Protein AF-A0A2E7BI04-F1 (afdb_monomer_lite)

pLDDT: mean 90.52, std 10.43, range [39.75, 97.94]

Foldseek 3Di:
DVLLVQLVCQLLADEDEDEDPPDPVVSVVSNVVNNVVQPVLVDDPRVHGHHYDYDYDLAPDDQAAEEADDPQDLCVLLVSVVPHNDDCQVHPAEYQDPDDDQVSSPVRYWYFHADPPCSVPVDTDTDDPDD

Structure (mmCIF, N/CA/C/O backbone):
data_AF-A0A2E7BI04-F1
#
_entry.id   AF-A0A2E7BI04-F1
#
loop_
_atom_site.group_PDB
_atom_site.id
_atom_site.type_symbol
_atom_site.label_atom_id
_atom_site.label_alt_id
_atom_site.label_comp_id
_atom_site.label_asym_id
_atom_site.label_entity_id
_atom_site.label_seq_id
_atom_site.pdbx_PDB_ins_code
_atom_site.Cartn_x
_atom_site.Cartn_y
_atom_site.Cartn_z
_atom_site.occupancy
_atom_site.B_iso_or_equiv
_atom_site.auth_seq_id
_atom_site.auth_comp_id
_atom_site.auth_asym_id
_atom_site.auth_atom_id
_atom_site.pdbx_PDB_model_num
ATOM 1 N N . MET A 1 1 ? -0.797 9.498 2.344 1.00 92.56 1 MET A N 1
ATOM 2 C CA . MET A 1 1 ? -1.830 8.651 1.716 1.00 92.56 1 MET A CA 1
ATOM 3 C C . MET A 1 1 ? -2.027 7.327 2.439 1.00 92.56 1 MET A C 1
ATOM 5 O O . MET A 1 1 ? -3.165 7.059 2.787 1.00 92.56 1 MET A O 1
ATOM 9 N N . GLY A 1 2 ? -0.968 6.569 2.762 1.00 94.44 2 GLY A N 1
ATOM 10 C CA . GLY A 1 2 ? -1.068 5.240 3.402 1.00 94.44 2 GLY A CA 1
ATOM 11 C C . GLY A 1 2 ? -2.146 5.084 4.491 1.00 94.44 2 GLY A C 1
ATOM 12 O O . GLY A 1 2 ? -3.049 4.275 4.298 1.00 94.44 2 GLY A O 1
ATOM 13 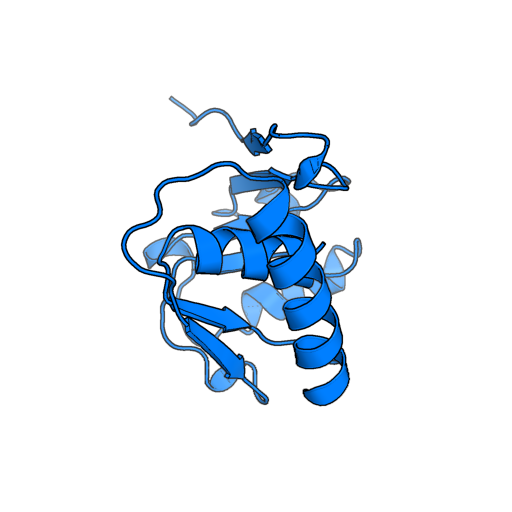N N . PRO A 1 3 ? -2.146 5.894 5.573 1.00 94.75 3 PRO A N 1
ATOM 14 C CA . PRO A 1 3 ? -3.159 5.777 6.627 1.00 94.75 3 PRO A CA 1
ATOM 15 C C . PRO A 1 3 ? -4.607 5.991 6.163 1.00 94.75 3 PRO A C 1
ATOM 17 O O . PRO A 1 3 ? -5.498 5.293 6.636 1.00 94.75 3 PRO A O 1
ATOM 20 N N . GLN A 1 4 ? -4.845 6.913 5.219 1.00 94.94 4 GLN A N 1
ATOM 21 C CA . GLN A 1 4 ? -6.178 7.134 4.645 1.00 94.94 4 GLN A CA 1
ATOM 22 C C . GLN A 1 4 ? -6.626 5.928 3.817 1.00 94.94 4 GLN A C 1
ATOM 24 O O . GLN A 1 4 ? -7.749 5.473 3.981 1.00 94.94 4 GLN A O 1
ATOM 29 N N . ILE A 1 5 ? -5.740 5.384 2.978 1.00 95.94 5 ILE A N 1
ATOM 30 C CA . ILE A 1 5 ? -6.042 4.222 2.130 1.00 95.94 5 ILE A CA 1
ATOM 31 C C . ILE A 1 5 ? -6.318 2.981 2.992 1.00 95.94 5 ILE A C 1
ATOM 33 O O . ILE A 1 5 ? -7.337 2.323 2.801 1.00 95.94 5 ILE A O 1
ATOM 37 N N . CYS A 1 6 ? -5.482 2.712 4.003 1.00 95.94 6 CYS A N 1
ATOM 38 C CA . CYS A 1 6 ? -5.712 1.623 4.959 1.00 95.94 6 CYS A CA 1
ATOM 39 C C . CYS A 1 6 ? -7.066 1.774 5.661 1.00 95.94 6 CYS A C 1
ATOM 41 O O . CYS A 1 6 ? -7.841 0.825 5.733 1.00 95.94 6 CYS A O 1
ATOM 43 N N . ALA A 1 7 ? -7.372 2.979 6.154 1.00 94.88 7 ALA A N 1
ATOM 44 C CA . ALA A 1 7 ? -8.650 3.270 6.790 1.00 94.88 7 ALA A CA 1
ATOM 45 C C . ALA A 1 7 ? -9.833 3.057 5.838 1.00 94.88 7 ALA A C 1
ATOM 47 O O . ALA A 1 7 ? -10.836 2.488 6.257 1.00 94.88 7 ALA A O 1
ATOM 48 N N . THR A 1 8 ? -9.717 3.458 4.570 1.00 93.75 8 THR A N 1
ATOM 49 C CA . THR A 1 8 ? -10.746 3.213 3.554 1.00 93.75 8 THR A CA 1
ATOM 50 C C . THR A 1 8 ? -11.005 1.720 3.368 1.00 93.75 8 THR A C 1
ATOM 52 O O . THR A 1 8 ? -12.149 1.301 3.514 1.00 93.75 8 THR A O 1
ATOM 55 N N . PHE A 1 9 ? -9.974 0.903 3.132 1.00 94.75 9 PHE A N 1
ATOM 56 C CA . PHE A 1 9 ? -10.156 -0.543 2.951 1.00 94.75 9 PHE A CA 1
ATOM 57 C C . PHE A 1 9 ? -10.703 -1.231 4.211 1.00 94.75 9 PHE A C 1
ATOM 59 O O . PHE A 1 9 ? -11.617 -2.046 4.117 1.00 94.75 9 PHE A O 1
ATOM 66 N N . VAL A 1 10 ? -10.240 -0.845 5.403 1.00 95.06 10 VAL A N 1
ATOM 67 C CA . VAL A 1 10 ? -10.797 -1.356 6.666 1.00 95.06 10 VAL A CA 1
ATOM 68 C C . VAL A 1 10 ? -12.279 -0.996 6.818 1.00 95.06 10 VAL A C 1
ATOM 70 O O . VAL A 1 10 ? -13.082 -1.839 7.213 1.00 95.06 10 VAL A O 1
ATOM 73 N N . LEU A 1 11 ? -12.672 0.238 6.490 1.00 92.19 11 LEU A N 1
ATOM 74 C CA . LEU A 1 11 ? -14.075 0.668 6.536 1.00 92.19 11 LEU A CA 1
ATOM 75 C C . LEU A 1 11 ? -14.946 -0.026 5.479 1.00 92.19 11 LEU A C 1
ATOM 77 O O . LEU A 1 11 ? -16.155 -0.111 5.663 1.00 92.19 11 LEU A O 1
ATOM 81 N N . CYS A 1 12 ? -14.341 -0.549 4.412 1.00 90.81 12 CYS A N 1
ATOM 82 C CA . CYS A 1 12 ? -14.996 -1.405 3.424 1.00 90.81 12 CYS A CA 1
ATOM 83 C C . CYS A 1 12 ? -15.049 -2.892 3.832 1.00 90.81 12 CYS A C 1
ATOM 85 O O . CYS A 1 12 ? -15.516 -3.704 3.039 1.00 90.81 12 CYS A O 1
ATOM 87 N N . GLY A 1 13 ? -14.584 -3.259 5.032 1.00 92.69 13 GLY A N 1
ATOM 88 C CA . GLY A 1 13 ? -14.665 -4.628 5.557 1.00 92.69 13 GLY A CA 1
ATOM 89 C C . GLY A 1 13 ? -13.423 -5.497 5.320 1.00 92.69 13 GLY A C 1
ATOM 90 O O . GLY A 1 13 ? -13.407 -6.656 5.728 1.00 92.69 13 GLY A O 1
ATOM 91 N N . PHE A 1 14 ? -12.361 -4.972 4.700 1.00 94.94 14 PHE A N 1
ATOM 92 C CA . PHE A 1 14 ? -11.168 -5.764 4.380 1.00 94.94 14 PHE A CA 1
ATOM 93 C C . PHE A 1 14 ? -10.215 -5.924 5.571 1.00 94.94 14 PHE A C 1
ATOM 95 O O . PHE A 1 14 ? -10.044 -5.014 6.384 1.00 94.94 14 PHE A O 1
ATOM 102 N N . GLN A 1 15 ? -9.538 -7.074 5.635 1.00 96.44 15 GLN A N 1
ATOM 103 C CA . GLN A 1 15 ? -8.366 -7.264 6.491 1.00 96.44 15 GLN A CA 1
ATOM 104 C C . GLN A 1 15 ? -7.147 -6.654 5.800 1.00 96.44 15 GLN A C 1
ATOM 106 O O . GLN A 1 15 ? -6.799 -7.049 4.690 1.00 96.44 15 GLN A O 1
ATOM 111 N N . VAL A 1 16 ? -6.520 -5.675 6.444 1.00 96.94 16 VAL A N 1
ATOM 112 C CA . VAL A 1 16 ? -5.400 -4.918 5.883 1.00 96.94 16 VAL A CA 1
ATOM 113 C C . VAL A 1 16 ? -4.154 -5.174 6.713 1.00 96.94 16 VAL A C 1
ATOM 115 O O . VAL A 1 16 ? -4.120 -4.869 7.903 1.00 96.94 16 VAL A O 1
ATOM 118 N N . SER A 1 17 ? -3.102 -5.669 6.070 1.00 96.06 17 SER A N 1
ATOM 119 C CA . SER A 1 17 ? -1.753 -5.672 6.632 1.00 96.06 17 SER A CA 1
ATOM 120 C C . SER A 1 17 ? -0.977 -4.483 6.079 1.00 96.06 17 SER A C 1
ATOM 122 O O . SER A 1 17 ? -0.961 -4.256 4.873 1.00 96.06 17 SER A O 1
ATOM 124 N N . THR A 1 18 ? -0.337 -3.707 6.951 1.00 95.31 18 THR A N 1
ATOM 125 C CA . THR A 1 18 ? 0.456 -2.535 6.555 1.00 95.31 18 THR A CA 1
ATOM 126 C C . THR A 1 18 ? 1.872 -2.622 7.096 1.00 95.31 18 THR A C 1
ATOM 128 O O . THR A 1 18 ? 2.097 -3.089 8.209 1.00 95.31 18 THR A O 1
ATOM 131 N N . TRP A 1 19 ? 2.825 -2.095 6.335 1.00 94.06 19 TRP A N 1
ATOM 132 C CA . TRP A 1 19 ? 4.227 -2.004 6.721 1.00 94.06 19 TRP A CA 1
ATOM 133 C C . TRP A 1 19 ? 4.786 -0.630 6.375 1.00 94.06 19 TRP A C 1
ATOM 135 O O . TRP A 1 19 ? 4.344 0.045 5.442 1.00 94.06 19 TRP A O 1
ATOM 145 N N . SER A 1 20 ? 5.804 -0.216 7.121 1.00 89.94 20 SER A N 1
ATOM 146 C CA . SER A 1 20 ? 6.609 0.947 6.787 1.00 89.94 20 SER A CA 1
ATOM 147 C C . SER A 1 20 ? 7.919 0.950 7.550 1.00 89.94 20 SER A C 1
ATOM 149 O O . SER A 1 20 ? 8.023 0.412 8.645 1.00 89.94 20 SER A O 1
ATOM 151 N N . ARG A 1 21 ? 8.890 1.704 7.031 1.00 86.31 21 ARG A N 1
ATOM 152 C CA . ARG A 1 21 ? 10.119 2.036 7.764 1.00 86.31 21 ARG A CA 1
ATOM 153 C C . ARG A 1 21 ? 9.881 2.955 8.965 1.00 86.31 21 ARG A C 1
ATOM 155 O O . ARG A 1 21 ? 10.742 3.061 9.831 1.00 86.31 21 ARG A O 1
ATOM 162 N N . ARG A 1 22 ? 8.754 3.673 9.000 1.00 73.62 22 ARG A N 1
ATOM 163 C CA . ARG A 1 22 ? 8.358 4.462 10.175 1.00 73.62 22 ARG A CA 1
ATOM 164 C C . ARG A 1 22 ? 7.787 3.493 11.207 1.00 73.62 22 ARG A C 1
ATOM 166 O O . ARG A 1 22 ? 6.956 2.671 10.845 1.00 73.62 22 ARG A O 1
ATOM 173 N N . GLY A 1 23 ? 8.235 3.581 12.458 1.00 75.38 23 GLY A N 1
ATOM 174 C CA . GLY A 1 23 ? 7.834 2.648 13.515 1.00 75.38 23 GLY A CA 1
ATOM 175 C C . GLY A 1 23 ? 6.314 2.527 13.702 1.00 75.38 23 GLY A C 1
ATOM 176 O O . GLY A 1 23 ? 5.549 3.427 13.344 1.00 75.38 23 GLY A O 1
ATOM 177 N N . VAL A 1 24 ? 5.894 1.411 14.303 1.00 82.94 24 VAL A N 1
ATOM 178 C CA . VAL A 1 24 ? 4.489 0.980 14.450 1.00 82.94 24 VAL A CA 1
ATOM 179 C C . VAL A 1 24 ? 3.580 2.064 15.039 1.00 82.94 24 VAL A C 1
ATOM 181 O O . VAL A 1 24 ? 2.495 2.313 14.514 1.00 82.94 24 VAL A O 1
ATOM 184 N N . GLU A 1 25 ? 4.025 2.756 16.091 1.00 78.50 25 GLU A N 1
ATOM 185 C CA . GLU A 1 25 ? 3.211 3.760 16.795 1.00 78.50 25 GLU A CA 1
ATOM 186 C C . GLU A 1 25 ? 2.762 4.911 15.887 1.00 78.50 25 GLU A C 1
ATOM 188 O O . GLU A 1 25 ? 1.608 5.342 15.938 1.00 78.50 25 GLU A O 1
ATOM 193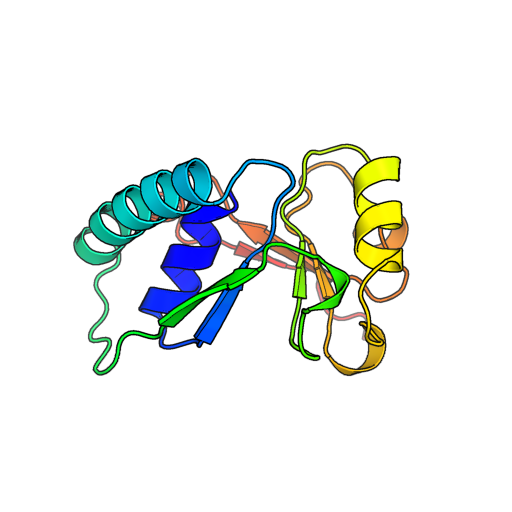 N N . GLN A 1 26 ? 3.651 5.389 15.009 1.00 77.00 26 GLN A N 1
ATOM 194 C CA . GLN A 1 26 ? 3.328 6.479 14.086 1.00 77.00 26 GLN A CA 1
ATOM 195 C C . GLN A 1 26 ? 2.283 6.050 13.050 1.00 77.00 26 GLN A C 1
ATOM 197 O O . GLN A 1 26 ? 1.446 6.862 12.648 1.00 77.00 26 GLN A O 1
ATOM 202 N N . HIS A 1 27 ? 2.307 4.778 12.638 1.00 79.62 27 HIS A N 1
ATOM 203 C CA . HIS A 1 27 ? 1.319 4.218 11.714 1.00 79.62 27 HIS A CA 1
ATOM 204 C C . HIS A 1 27 ? -0.053 4.103 12.342 1.00 79.62 27 HIS A C 1
ATOM 206 O O . HIS A 1 27 ? -1.019 4.616 11.779 1.00 79.62 27 HIS A O 1
ATOM 212 N N . LEU A 1 28 ? -0.129 3.500 13.528 1.00 86.62 28 LEU A N 1
ATOM 213 C CA . LEU A 1 28 ? -1.393 3.313 14.233 1.00 86.62 28 LEU A CA 1
ATOM 214 C C . LEU A 1 28 ? -2.041 4.653 14.597 1.00 86.62 28 LEU A C 1
ATOM 216 O O . LEU A 1 28 ? -3.234 4.842 14.363 1.00 86.62 28 LEU A O 1
ATOM 220 N N . GLY A 1 29 ? -1.255 5.620 15.085 1.00 86.62 29 GLY A N 1
ATOM 221 C CA . GLY A 1 29 ? -1.767 6.953 15.411 1.00 86.62 29 GLY A CA 1
ATOM 222 C C . GLY A 1 29 ? -2.335 7.693 14.194 1.00 86.62 29 GLY A C 1
ATOM 223 O O . GLY A 1 29 ? -3.396 8.317 14.278 1.00 86.62 29 GLY A O 1
ATOM 224 N N . GLY A 1 30 ? -1.658 7.600 13.043 1.00 89.44 30 GLY A N 1
ATOM 225 C CA . GLY A 1 30 ? -2.154 8.155 11.783 1.00 89.44 30 GLY A CA 1
ATOM 226 C C . GLY A 1 30 ? -3.420 7.452 11.293 1.00 89.44 30 GLY A C 1
ATOM 227 O O . GLY A 1 30 ? -4.380 8.115 10.903 1.00 89.44 30 GLY A O 1
ATOM 228 N N . PHE A 1 31 ? -3.440 6.121 11.352 1.00 93.69 31 PHE A N 1
ATOM 229 C CA . PHE A 1 31 ? -4.571 5.303 10.927 1.00 93.69 31 PHE A CA 1
ATOM 230 C C . PHE A 1 31 ? -5.840 5.591 11.733 1.00 93.69 31 PHE A C 1
ATOM 232 O O . PHE A 1 31 ? -6.872 5.886 11.138 1.00 93.69 31 PHE A O 1
ATOM 239 N N . GLU A 1 32 ? -5.778 5.573 13.068 1.00 93.06 32 GLU A N 1
ATOM 240 C CA . GLU A 1 32 ? -6.964 5.773 13.915 1.00 93.06 32 GLU A CA 1
ATOM 241 C C . GLU A 1 32 ? -7.598 7.150 13.699 1.00 93.06 32 GLU A C 1
ATOM 243 O O . GLU A 1 32 ? -8.826 7.304 13.650 1.00 93.06 32 GLU A O 1
ATOM 248 N N . ARG A 1 33 ? -6.757 8.170 13.494 1.00 93.00 33 ARG A N 1
ATOM 249 C CA . ARG A 1 33 ? -7.220 9.513 13.145 1.00 93.00 33 ARG A CA 1
ATOM 250 C C . ARG A 1 33 ? -7.982 9.511 11.821 1.00 93.00 33 ARG A C 1
ATOM 252 O O . ARG A 1 33 ? -9.080 10.071 11.760 1.00 93.00 33 ARG A O 1
ATOM 259 N N . GLU A 1 34 ? -7.413 8.908 10.780 1.00 94.19 34 GLU A N 1
ATOM 260 C CA . GLU A 1 34 ? -8.034 8.873 9.453 1.00 94.19 34 GLU A CA 1
ATOM 261 C C . GLU A 1 34 ? -9.291 7.997 9.438 1.00 94.19 34 GLU A C 1
ATOM 263 O O . GLU A 1 34 ? -10.315 8.426 8.913 1.00 94.19 34 GLU A O 1
ATOM 268 N N . LYS A 1 35 ? -9.292 6.841 10.113 1.00 93.25 35 LYS A N 1
ATOM 269 C CA . LYS A 1 35 ? -10.470 5.972 10.282 1.00 93.25 35 LYS A CA 1
ATOM 270 C C . LYS A 1 35 ? -11.631 6.708 10.946 1.00 93.25 35 LYS A C 1
ATOM 272 O O . LYS A 1 35 ? -12.765 6.646 10.463 1.00 93.25 35 LYS A O 1
ATOM 277 N N . LYS A 1 36 ? -11.373 7.466 12.017 1.00 91.75 36 LYS A N 1
ATOM 278 C CA . LYS A 1 36 ? -12.398 8.286 12.689 1.00 91.75 36 LYS A CA 1
ATOM 279 C C . LYS A 1 36 ? -12.932 9.406 11.793 1.00 91.75 36 LYS A C 1
ATOM 281 O O . LYS A 1 36 ? -14.108 9.755 11.882 1.00 91.75 36 LYS A O 1
ATOM 286 N N . LEU A 1 37 ? -12.078 10.002 10.963 1.00 91.88 37 LEU A N 1
ATOM 287 C CA . LEU A 1 37 ? -12.479 11.069 10.048 1.00 91.88 37 LEU A CA 1
ATOM 288 C C . LEU A 1 37 ? -13.303 10.521 8.877 1.00 91.88 37 LEU A C 1
ATOM 290 O O . LEU A 1 37 ? -14.383 11.042 8.597 1.00 91.88 37 LEU A O 1
ATOM 294 N N . LEU A 1 38 ? -12.813 9.460 8.235 1.00 91.12 38 LEU A N 1
ATOM 295 C CA . LEU A 1 38 ? -13.433 8.810 7.084 1.00 91.12 38 LEU A CA 1
ATOM 296 C C . LEU A 1 38 ? -14.771 8.172 7.457 1.00 91.12 38 LEU A C 1
ATOM 298 O O . LEU A 1 38 ? -15.745 8.440 6.768 1.00 91.12 38 LEU A O 1
ATOM 302 N N . SER A 1 39 ? -14.881 7.457 8.581 1.00 89.44 39 SER A N 1
ATOM 303 C CA . SER A 1 39 ? -16.154 6.846 9.027 1.00 89.44 39 SER A CA 1
ATOM 304 C C . SER A 1 39 ? -17.300 7.845 9.221 1.00 89.44 39 SER A C 1
ATOM 306 O O . SER A 1 39 ? -18.462 7.505 9.045 1.00 89.44 39 SER A O 1
ATOM 308 N N . ARG A 1 40 ? -16.995 9.101 9.569 1.00 87.75 40 ARG A N 1
ATOM 309 C CA . ARG A 1 40 ? -18.008 10.162 9.729 1.00 87.75 40 ARG A CA 1
ATOM 310 C C . ARG A 1 40 ? -18.424 10.808 8.411 1.00 87.75 40 ARG A C 1
ATOM 312 O O . ARG A 1 40 ? -19.452 11.482 8.358 1.00 87.75 40 ARG A O 1
ATOM 319 N N . ARG A 1 41 ? -17.574 10.717 7.389 1.00 86.62 41 ARG A N 1
ATOM 320 C CA . ARG A 1 41 ? -17.704 11.460 6.126 1.00 86.62 41 ARG A CA 1
ATOM 321 C C . ARG A 1 41 ? -18.131 10.560 4.975 1.00 86.62 41 ARG A C 1
ATOM 323 O O . ARG A 1 41 ? -18.943 10.980 4.157 1.00 86.62 41 ARG A O 1
ATOM 330 N N . LEU A 1 42 ? -17.614 9.339 4.938 1.00 79.88 42 LEU A N 1
ATOM 331 C CA . LEU A 1 42 ? -18.062 8.274 4.060 1.00 79.88 42 LEU A CA 1
ATOM 332 C C . LEU A 1 42 ? -19.339 7.700 4.676 1.00 79.88 42 LEU A C 1
ATOM 334 O O . LEU A 1 42 ? -19.295 6.949 5.644 1.00 79.88 42 LEU A O 1
ATOM 338 N N . ARG A 1 43 ? -20.493 8.133 4.165 1.00 62.44 43 ARG A N 1
ATOM 339 C CA . ARG A 1 43 ? -21.790 7.564 4.539 1.00 62.44 43 ARG A CA 1
ATOM 340 C C . ARG A 1 43 ? -21.878 6.174 3.916 1.00 62.44 43 ARG A C 1
ATOM 342 O O . ARG A 1 43 ? -22.101 6.071 2.716 1.00 62.44 43 ARG A O 1
ATOM 349 N N . GLY A 1 44 ? -21.647 5.137 4.707 1.00 61.38 44 GLY A N 1
ATOM 350 C CA . GLY A 1 44 ? -21.801 3.754 4.275 1.00 61.38 44 GLY A CA 1
ATOM 351 C C . GLY A 1 44 ? -22.452 2.935 5.376 1.00 61.38 44 GLY A C 1
ATOM 352 O O . GLY A 1 44 ? -22.042 3.027 6.531 1.00 61.38 44 GLY A O 1
ATOM 353 N N . ASP A 1 45 ? -23.439 2.125 5.005 1.00 56.69 45 ASP A N 1
ATOM 354 C CA . ASP A 1 45 ? -24.072 1.128 5.872 1.00 56.69 45 ASP A CA 1
ATOM 355 C C . ASP A 1 45 ? -23.177 -0.118 5.984 1.00 56.69 45 ASP A C 1
ATOM 357 O O . ASP A 1 45 ? -23.613 -1.242 5.738 1.00 56.69 45 ASP A O 1
ATOM 361 N N . ALA A 1 46 ? -21.884 0.072 6.272 1.00 57.16 46 ALA A N 1
ATOM 362 C CA . ALA A 1 46 ? -20.960 -1.044 6.427 1.00 57.16 46 ALA A CA 1
ATOM 363 C C . ALA A 1 46 ? -21.406 -1.871 7.641 1.00 57.16 46 ALA A C 1
ATOM 365 O O . ALA A 1 46 ? -21.264 -1.436 8.785 1.00 57.16 46 ALA A O 1
ATOM 366 N N . GLN A 1 47 ? -21.993 -3.043 7.378 1.00 65.31 47 GLN A N 1
ATOM 367 C CA . GLN A 1 47 ? -22.478 -3.948 8.421 1.00 65.31 47 GLN A CA 1
ATOM 368 C C . GLN A 1 47 ? -21.322 -4.554 9.229 1.00 65.31 47 GLN A C 1
ATOM 370 O O . GLN A 1 47 ? -21.505 -4.840 10.410 1.00 65.31 47 GLN A O 1
ATOM 375 N N . GLU A 1 48 ? -20.125 -4.665 8.637 1.00 82.00 48 GLU A N 1
ATOM 376 C CA . GLU A 1 48 ? -18.913 -5.142 9.306 1.00 82.00 48 GLU A CA 1
ATOM 377 C C . GLU A 1 48 ? -17.685 -4.305 8.912 1.00 82.00 48 GLU A C 1
ATOM 379 O O . GLU A 1 48 ? -17.451 -4.007 7.741 1.00 82.00 48 GLU A O 1
ATOM 384 N N . VAL A 1 49 ? -16.896 -3.912 9.916 1.00 89.38 49 VAL A N 1
ATOM 385 C CA . VAL A 1 49 ? -15.618 -3.205 9.746 1.00 89.38 49 VAL A CA 1
ATOM 386 C C . VAL A 1 49 ? -14.493 -4.233 9.797 1.00 89.38 49 VAL A C 1
ATOM 388 O O . VAL A 1 49 ? -14.477 -5.086 10.683 1.00 89.38 49 VAL A O 1
ATOM 391 N N . GLY A 1 50 ? -13.541 -4.131 8.874 1.00 93.88 50 GLY A N 1
ATOM 392 C CA . GLY A 1 50 ? -12.385 -5.017 8.808 1.00 93.88 50 GLY A CA 1
ATOM 393 C C . GLY A 1 50 ? -11.346 -4.766 9.908 1.00 93.88 50 GLY A C 1
ATOM 394 O O . GLY A 1 50 ? -11.555 -3.995 10.850 1.00 93.88 50 GLY A O 1
ATOM 395 N N . GLY A 1 51 ? -10.189 -5.413 9.776 1.00 94.31 51 GLY A N 1
ATOM 396 C CA . GLY A 1 51 ? -9.073 -5.319 10.720 1.00 94.31 51 GLY A CA 1
ATOM 397 C C . GLY A 1 51 ? -7.825 -4.694 10.103 1.00 94.31 51 GLY A C 1
ATOM 398 O O . GLY A 1 51 ? -7.618 -4.758 8.894 1.00 94.31 51 GLY A O 1
ATOM 399 N N . LEU A 1 52 ? -6.986 -4.096 10.950 1.00 95.38 52 LEU A N 1
ATOM 400 C CA . LEU A 1 52 ? -5.643 -3.653 10.582 1.00 95.38 52 LEU A CA 1
ATOM 401 C C . LEU A 1 52 ? -4.616 -4.459 11.380 1.00 95.38 52 LEU A C 1
ATOM 403 O O . LEU A 1 52 ? -4.676 -4.475 12.609 1.00 95.38 52 LEU A O 1
ATOM 407 N N . SER A 1 53 ? -3.644 -5.053 10.696 1.00 94.56 53 SER A N 1
ATOM 408 C CA . SER A 1 53 ? -2.413 -5.555 11.302 1.00 94.56 53 SER A CA 1
ATOM 409 C C . SER A 1 53 ? -1.219 -4.735 10.821 1.00 94.56 53 SER A C 1
ATOM 411 O O . SER A 1 53 ? -1.144 -4.324 9.662 1.00 94.56 53 SER A O 1
ATOM 413 N N . VAL A 1 54 ? -0.281 -4.459 11.727 1.00 93.56 54 VAL A N 1
ATOM 414 C CA . VAL A 1 54 ? 0.979 -3.798 11.378 1.00 93.56 54 VAL A CA 1
ATOM 415 C C . VAL A 1 54 ? 2.074 -4.841 11.375 1.00 93.56 54 VAL A C 1
ATOM 417 O O . VAL A 1 54 ? 2.295 -5.524 12.371 1.00 93.56 54 VAL A O 1
ATOM 420 N N . VAL A 1 55 ? 2.755 -4.930 10.247 1.00 92.81 55 VAL A N 1
ATOM 421 C CA . VAL A 1 55 ? 3.884 -5.813 10.027 1.00 92.81 55 VAL A CA 1
ATOM 422 C C . VAL A 1 55 ? 5.170 -5.023 10.280 1.00 92.81 55 VAL A C 1
ATOM 424 O O . VAL A 1 55 ? 5.314 -3.894 9.805 1.00 92.81 55 VAL A O 1
ATOM 427 N N . THR A 1 56 ? 6.099 -5.590 11.052 1.00 90.44 56 THR A N 1
ATOM 428 C CA . THR A 1 56 ? 7.380 -4.943 11.389 1.00 90.44 56 THR A CA 1
ATOM 429 C C . THR A 1 56 ? 8.497 -5.296 10.414 1.00 90.44 56 THR A C 1
ATOM 431 O O . THR A 1 56 ? 9.313 -4.429 10.096 1.00 90.44 56 THR A O 1
ATOM 434 N N . ASP A 1 57 ? 8.511 -6.528 9.904 1.00 91.00 57 ASP A N 1
ATOM 435 C CA . ASP A 1 57 ? 9.435 -6.984 8.866 1.00 91.00 57 ASP A CA 1
ATOM 436 C C . ASP A 1 57 ? 8.663 -7.232 7.569 1.00 91.00 57 ASP A C 1
ATOM 438 O O . ASP A 1 57 ? 7.681 -7.963 7.553 1.00 91.00 57 ASP A O 1
ATOM 442 N N . ILE A 1 58 ? 9.106 -6.636 6.464 1.00 90.88 58 ILE A N 1
ATOM 443 C CA . ILE A 1 58 ? 8.453 -6.804 5.160 1.00 90.88 58 ILE A CA 1
ATOM 444 C C . ILE A 1 58 ? 8.374 -8.277 4.721 1.00 90.88 58 ILE A C 1
ATOM 446 O O . ILE A 1 58 ? 7.481 -8.642 3.962 1.00 90.88 58 ILE A O 1
ATOM 450 N N . ASN A 1 59 ? 9.260 -9.134 5.231 1.00 92.25 59 ASN A N 1
ATOM 451 C CA . ASN A 1 59 ? 9.255 -10.565 4.939 1.00 92.25 59 ASN A CA 1
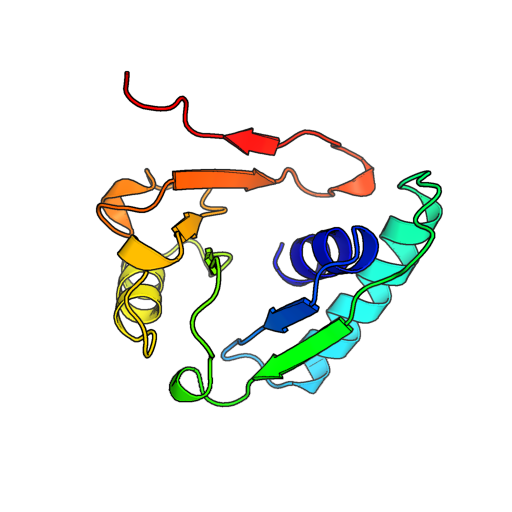ATOM 452 C C . ASN A 1 59 ? 8.139 -11.342 5.659 1.00 92.25 59 ASN A C 1
ATOM 454 O O . ASN A 1 59 ? 7.880 -12.488 5.302 1.00 92.25 59 ASN A O 1
ATOM 458 N N . ASP A 1 60 ? 7.455 -10.732 6.631 1.00 93.75 60 ASP A N 1
ATOM 459 C CA . ASP A 1 60 ? 6.343 -11.358 7.358 1.00 93.75 60 ASP A CA 1
ATOM 460 C C . ASP A 1 60 ? 4.990 -11.174 6.643 1.00 93.75 60 ASP A C 1
ATOM 462 O O . ASP A 1 60 ? 3.952 -11.623 7.138 1.00 93.75 60 ASP A O 1
ATOM 466 N N . PHE A 1 61 ? 4.954 -10.488 5.493 1.00 94.94 61 PHE A N 1
ATOM 467 C CA . PHE A 1 61 ? 3.712 -10.364 4.738 1.00 94.94 61 PHE A CA 1
ATOM 468 C C . PHE A 1 61 ? 3.258 -11.709 4.164 1.00 94.94 61 PHE A C 1
ATOM 470 O O . PHE A 1 61 ? 4.019 -12.432 3.524 1.00 94.94 61 PHE A O 1
ATOM 477 N N . MET A 1 62 ? 1.964 -11.988 4.305 1.00 95.12 62 MET A N 1
ATOM 478 C CA . MET A 1 62 ? 1.307 -13.065 3.570 1.00 95.12 62 MET A CA 1
ATOM 479 C C . MET A 1 62 ? 0.972 -12.628 2.133 1.00 95.12 62 MET A C 1
ATOM 481 O O . MET A 1 62 ? 0.724 -11.438 1.916 1.00 95.12 62 MET A O 1
ATOM 485 N N . PRO A 1 63 ? 0.894 -13.566 1.166 1.00 96.88 63 PRO A N 1
ATOM 486 C CA . PRO A 1 63 ? 0.429 -13.265 -0.187 1.00 96.88 63 PRO A CA 1
ATOM 487 C C . PRO A 1 63 ? -0.941 -12.577 -0.165 1.00 96.88 63 PRO A C 1
ATOM 489 O O . PRO A 1 63 ? -1.891 -13.090 0.430 1.00 96.88 63 PRO A O 1
ATOM 492 N N . SER A 1 64 ? -1.044 -11.389 -0.760 1.00 96.38 64 SER A N 1
ATOM 493 C CA . SER A 1 64 ? -2.259 -10.563 -0.766 1.00 96.38 64 SER A CA 1
ATOM 494 C C . SER A 1 64 ? -2.193 -9.498 -1.861 1.00 96.38 64 SER A C 1
ATOM 496 O O . SER A 1 64 ? -1.101 -9.076 -2.245 1.00 96.38 64 SER A O 1
ATOM 498 N N . LEU A 1 65 ? -3.356 -9.018 -2.319 1.00 97.62 65 LEU A N 1
ATOM 499 C CA . LEU A 1 65 ? -3.424 -7.852 -3.205 1.00 97.62 65 LEU A CA 1
ATOM 500 C C . LEU A 1 65 ? -2.676 -6.684 -2.557 1.00 97.62 65 LEU A C 1
ATOM 502 O O . LEU A 1 65 ? -3.011 -6.256 -1.449 1.00 97.62 65 LEU A O 1
ATOM 506 N N . THR A 1 66 ? -1.665 -6.170 -3.249 1.00 97.56 66 THR A N 1
ATOM 507 C CA . THR A 1 66 ? -0.764 -5.160 -2.691 1.00 97.56 66 THR A CA 1
ATOM 508 C C . THR A 1 66 ? -1.114 -3.781 -3.216 1.00 97.56 66 THR A C 1
ATOM 510 O O . THR A 1 66 ? -1.204 -3.587 -4.422 1.00 97.56 66 THR A O 1
ATOM 513 N N . VAL A 1 67 ? -1.255 -2.800 -2.320 1.00 97.94 67 VAL A N 1
ATOM 514 C CA . VAL A 1 67 ? -1.368 -1.382 -2.691 1.00 97.94 67 VAL A CA 1
ATOM 515 C C . VAL A 1 67 ? -0.111 -0.644 -2.236 1.00 97.94 67 VAL A C 1
ATOM 517 O O . VAL A 1 67 ? 0.118 -0.438 -1.044 1.00 97.94 67 VAL A O 1
ATOM 520 N N . GLU A 1 68 ? 0.714 -0.237 -3.192 1.00 96.94 68 GLU A N 1
ATOM 521 C CA . GLU A 1 68 ? 1.951 0.506 -2.979 1.00 96.94 68 GLU A CA 1
ATOM 522 C C . GLU A 1 68 ? 1.654 1.999 -2.758 1.00 96.94 68 GLU A C 1
ATOM 524 O O . GLU A 1 68 ? 1.021 2.660 -3.582 1.00 96.94 68 GLU A O 1
ATOM 529 N N . VAL A 1 69 ? 2.109 2.537 -1.619 1.00 96.12 69 VAL A N 1
ATOM 530 C CA . VAL A 1 69 ? 1.877 3.939 -1.204 1.00 96.12 69 VAL A CA 1
ATOM 531 C C . VAL A 1 69 ? 3.134 4.573 -0.583 1.00 96.12 69 VAL A C 1
ATOM 533 O O . VAL A 1 69 ? 3.077 5.340 0.386 1.00 96.12 69 VAL A O 1
ATOM 536 N N . LEU A 1 70 ? 4.298 4.193 -1.096 1.00 95.56 70 LEU A N 1
ATOM 537 C CA . LEU A 1 70 ? 5.612 4.667 -0.682 1.00 95.56 70 LEU A CA 1
ATOM 538 C C . LEU A 1 70 ? 5.856 6.093 -1.190 1.00 95.56 70 LEU A C 1
ATOM 540 O O . LEU A 1 70 ? 5.079 6.665 -1.953 1.00 95.56 70 LEU A O 1
ATOM 544 N N . VAL A 1 71 ? 6.959 6.681 -0.729 1.00 95.06 71 VAL A N 1
ATOM 545 C CA . VAL A 1 71 ? 7.439 7.976 -1.227 1.00 95.06 71 VAL A CA 1
ATOM 546 C C . VAL A 1 71 ? 7.648 7.924 -2.744 1.00 95.06 71 VAL A C 1
ATOM 548 O O . VAL A 1 71 ? 8.026 6.879 -3.271 1.00 95.06 71 VAL A O 1
ATOM 551 N N . GLU A 1 72 ? 7.419 9.046 -3.431 1.00 96.19 72 GLU A N 1
ATOM 552 C CA . GLU A 1 72 ? 7.615 9.195 -4.881 1.00 96.19 72 GLU A CA 1
ATOM 553 C C . GLU A 1 72 ? 9.109 9.185 -5.253 1.00 96.19 72 GLU A C 1
ATOM 555 O O . GLU A 1 72 ? 9.693 10.192 -5.640 1.00 96.19 72 GLU A O 1
ATOM 560 N N . ASP A 1 73 ? 9.723 8.014 -5.113 1.00 97.62 73 ASP A N 1
ATOM 561 C CA . ASP A 1 73 ? 11.078 7.680 -5.531 1.00 97.62 73 ASP A CA 1
ATOM 562 C C . ASP A 1 73 ? 11.042 6.293 -6.177 1.00 97.62 73 ASP A C 1
ATOM 564 O O . ASP A 1 73 ? 10.773 5.287 -5.512 1.00 97.62 73 ASP A O 1
ATOM 568 N N . LEU A 1 74 ? 11.312 6.243 -7.481 1.00 97.25 74 LEU A N 1
ATOM 569 C CA . LEU A 1 74 ? 11.208 5.019 -8.268 1.00 97.25 74 LEU A CA 1
ATOM 570 C C . LEU A 1 74 ? 12.120 3.900 -7.744 1.00 97.25 74 LEU A C 1
ATOM 572 O O . LEU A 1 74 ? 11.707 2.746 -7.682 1.00 97.25 74 LEU A O 1
ATOM 576 N N . LYS A 1 75 ? 13.338 4.232 -7.291 1.00 97.69 75 LYS A N 1
ATOM 577 C CA . LYS A 1 75 ? 14.279 3.230 -6.768 1.00 97.69 75 LYS A CA 1
ATOM 578 C C . LYS A 1 75 ? 13.745 2.606 -5.489 1.00 97.69 75 LYS A C 1
ATOM 580 O O . LYS A 1 75 ? 13.857 1.397 -5.311 1.00 97.69 75 LYS A O 1
ATOM 585 N N . ILE A 1 76 ? 13.166 3.418 -4.603 1.00 96.75 76 ILE A N 1
ATOM 586 C CA . ILE A 1 76 ? 12.548 2.917 -3.373 1.00 96.75 76 ILE A CA 1
ATOM 587 C C . ILE A 1 76 ? 11.348 2.035 -3.711 1.00 96.75 76 ILE A C 1
ATOM 589 O O . ILE A 1 76 ? 11.251 0.937 -3.168 1.00 96.75 76 ILE A O 1
ATOM 593 N N . LYS A 1 77 ? 10.464 2.486 -4.607 1.00 97.38 77 LYS A N 1
ATOM 594 C CA . LYS A 1 77 ? 9.262 1.740 -4.996 1.00 97.38 77 LYS A CA 1
ATOM 595 C C . LYS A 1 77 ? 9.608 0.373 -5.579 1.00 97.38 77 LYS A C 1
ATOM 597 O O . LYS A 1 77 ? 9.209 -0.637 -5.005 1.00 97.38 77 LYS A O 1
ATOM 602 N N . SER A 1 78 ? 10.420 0.332 -6.636 1.00 97.38 78 SER A N 1
ATOM 603 C CA . SER A 1 78 ? 10.822 -0.925 -7.276 1.00 97.38 78 SER A CA 1
ATOM 604 C C . SER A 1 78 ? 11.606 -1.834 -6.327 1.00 97.38 78 SER A C 1
ATOM 606 O O . SER A 1 78 ? 11.376 -3.038 -6.307 1.00 97.38 78 SER A O 1
ATOM 608 N N . SER A 1 79 ? 12.492 -1.278 -5.489 1.00 96.94 79 SER A N 1
ATOM 609 C CA . SER A 1 79 ? 13.259 -2.079 -4.524 1.00 96.94 79 SER A CA 1
ATOM 610 C C . SER A 1 79 ? 12.386 -2.710 -3.443 1.00 96.94 79 SER A C 1
ATOM 612 O O . SER A 1 79 ? 12.671 -3.832 -3.040 1.00 96.94 79 SER A O 1
ATOM 614 N N . VAL A 1 80 ? 11.382 -1.993 -2.931 1.00 96.25 80 VAL A N 1
ATOM 615 C CA . VAL A 1 80 ? 10.500 -2.499 -1.869 1.00 96.25 80 VAL A CA 1
ATOM 616 C C . VAL A 1 80 ? 9.501 -3.504 -2.431 1.00 96.25 80 VAL A C 1
ATOM 618 O O . VAL A 1 80 ? 9.291 -4.549 -1.825 1.00 96.25 80 VAL A O 1
ATOM 621 N N . VAL A 1 81 ? 8.920 -3.221 -3.601 1.00 96.62 81 VAL A N 1
ATOM 622 C CA . VAL A 1 81 ? 8.040 -4.170 -4.299 1.00 96.62 81 VAL A CA 1
ATOM 623 C C . VAL A 1 81 ? 8.799 -5.457 -4.622 1.00 96.62 81 VAL A C 1
ATOM 625 O O . VAL A 1 81 ? 8.308 -6.542 -4.335 1.00 96.62 81 VAL A O 1
ATOM 628 N N . GLY A 1 82 ? 10.030 -5.350 -5.131 1.00 95.75 82 GLY A N 1
ATOM 629 C CA . GLY A 1 82 ? 10.871 -6.509 -5.433 1.00 95.75 82 GLY A CA 1
ATOM 630 C C . GLY A 1 82 ? 11.373 -7.285 -4.209 1.00 95.75 82 GLY A C 1
ATOM 631 O O . GLY A 1 82 ? 11.916 -8.371 -4.378 1.00 95.75 82 GLY A O 1
ATOM 632 N N . SER A 1 83 ? 11.217 -6.753 -2.990 1.00 95.50 83 SER A N 1
ATOM 633 C CA . SER A 1 83 ? 11.574 -7.451 -1.746 1.00 95.50 83 SER A CA 1
ATOM 634 C C . SER A 1 83 ? 10.390 -8.132 -1.057 1.00 95.50 83 SER A C 1
ATOM 636 O O . SER A 1 83 ? 10.556 -8.636 0.050 1.00 95.50 83 SER A O 1
ATOM 638 N N . LEU A 1 84 ? 9.191 -8.101 -1.647 1.00 96.81 84 LEU A N 1
ATOM 639 C CA . LEU A 1 84 ? 8.034 -8.789 -1.078 1.00 96.81 84 LEU A CA 1
ATOM 640 C C . LEU A 1 84 ? 8.257 -10.314 -1.097 1.00 96.81 84 LEU A C 1
ATOM 642 O O . LEU A 1 84 ? 8.791 -10.840 -2.074 1.00 96.81 84 LEU A O 1
ATOM 646 N N . PRO A 1 85 ? 7.844 -11.047 -0.046 1.00 96.69 85 PRO A N 1
ATOM 647 C CA . PRO A 1 85 ? 8.118 -12.481 0.097 1.00 96.69 85 PRO A CA 1
ATOM 648 C C . PRO A 1 85 ? 7.169 -13.371 -0.731 1.00 96.69 85 PRO A C 1
ATOM 650 O O . PRO A 1 85 ? 7.042 -14.565 -0.464 1.00 96.69 85 PRO A O 1
ATOM 653 N N . TYR A 1 86 ? 6.471 -12.801 -1.713 1.00 96.69 86 TYR A N 1
ATOM 654 C CA . TYR A 1 86 ? 5.509 -13.480 -2.579 1.00 96.69 86 TYR A CA 1
ATOM 655 C C . TYR A 1 86 ? 5.503 -12.860 -3.973 1.00 96.69 86 TYR A C 1
ATOM 657 O O . TYR A 1 86 ? 5.940 -11.726 -4.172 1.00 96.69 86 TYR A O 1
ATOM 665 N N . ASP A 1 87 ? 4.972 -13.611 -4.936 1.00 96.38 87 ASP A N 1
ATOM 666 C CA . ASP A 1 87 ? 4.833 -13.142 -6.306 1.00 96.38 87 ASP A CA 1
ATOM 667 C C . ASP A 1 87 ? 3.626 -12.204 -6.443 1.00 96.38 87 ASP A C 1
ATOM 669 O O . ASP A 1 87 ? 2.466 -12.610 -6.359 1.00 96.38 87 ASP A O 1
ATOM 673 N N . VAL A 1 88 ? 3.911 -10.923 -6.667 1.00 96.44 88 VAL A N 1
ATOM 674 C CA . VAL A 1 88 ? 2.898 -9.888 -6.892 1.00 96.44 88 VAL A CA 1
ATOM 675 C C . VAL A 1 88 ? 2.114 -10.073 -8.193 1.00 96.44 88 VAL A C 1
ATOM 677 O O . VAL A 1 88 ? 1.022 -9.522 -8.315 1.00 96.44 88 VAL A O 1
ATOM 680 N N . VAL A 1 89 ? 2.630 -10.846 -9.154 1.00 95.88 89 VAL A N 1
ATOM 681 C CA . VAL A 1 89 ? 1.917 -11.161 -10.399 1.00 95.88 89 VAL A CA 1
ATOM 682 C C . VAL A 1 89 ? 0.706 -12.053 -10.114 1.00 95.88 89 VAL A C 1
ATOM 684 O O . VAL A 1 89 ? -0.336 -11.877 -10.739 1.00 95.88 89 VAL A O 1
ATOM 687 N N . GLU A 1 90 ? 0.810 -12.971 -9.148 1.00 95.38 90 GLU A N 1
ATOM 688 C CA . GLU A 1 90 ? -0.277 -13.896 -8.801 1.00 95.38 90 GLU A CA 1
ATOM 689 C C . GLU A 1 90 ? -1.390 -13.227 -7.983 1.00 95.38 90 GLU A C 1
ATOM 691 O O . GLU A 1 90 ? -2.566 -13.552 -8.146 1.00 95.38 90 GLU A O 1
ATOM 696 N N . VAL A 1 91 ? -1.027 -12.295 -7.096 1.00 95.75 91 VAL A N 1
ATOM 697 C CA . VAL A 1 91 ? -1.966 -11.663 -6.147 1.00 95.75 91 VAL A CA 1
ATOM 698 C C . VAL A 1 91 ? -2.426 -10.263 -6.557 1.00 95.75 91 VAL A C 1
ATOM 700 O O . VAL A 1 91 ? -3.409 -9.757 -6.015 1.00 95.75 91 VAL A O 1
ATOM 703 N N . GLY A 1 92 ? -1.737 -9.643 -7.514 1.00 96.44 92 GLY A N 1
ATOM 704 C CA . GLY A 1 92 ? -1.993 -8.290 -7.992 1.00 96.44 92 GLY A CA 1
ATOM 705 C C . GLY A 1 92 ? -1.200 -7.214 -7.245 1.00 96.44 92 GLY A C 1
ATOM 706 O O . GLY A 1 92 ? -1.001 -7.260 -6.025 1.00 96.44 92 GLY A O 1
ATOM 707 N N . LEU A 1 93 ? -0.795 -6.191 -7.999 1.00 97.56 93 LEU A N 1
ATOM 708 C CA . LEU A 1 93 ? -0.088 -5.017 -7.504 1.00 97.56 93 LEU A CA 1
ATOM 709 C C . LEU A 1 93 ? -0.737 -3.749 -8.041 1.00 97.56 93 LEU A C 1
ATOM 711 O O . LEU A 1 93 ? -0.772 -3.510 -9.243 1.00 97.56 93 LEU A O 1
ATOM 715 N N . LEU A 1 94 ? -1.184 -2.906 -7.123 1.00 97.69 94 LEU A N 1
ATOM 716 C CA . LEU A 1 94 ? -1.707 -1.581 -7.397 1.00 97.69 94 LEU A CA 1
ATOM 717 C C . LEU A 1 94 ? -0.726 -0.543 -6.857 1.00 97.69 94 LEU A C 1
ATOM 719 O O . LEU A 1 94 ? -0.169 -0.717 -5.775 1.00 97.69 94 LEU A O 1
ATOM 723 N N . THR A 1 95 ? -0.531 0.561 -7.567 1.00 97.44 95 THR A N 1
ATOM 724 C CA . THR A 1 95 ? 0.275 1.693 -7.095 1.00 97.44 95 THR A CA 1
ATOM 725 C C . THR A 1 95 ? -0.563 2.960 -6.993 1.00 97.44 95 THR A C 1
ATOM 727 O O . THR A 1 95 ? -1.369 3.277 -7.867 1.00 97.44 95 THR A O 1
ATOM 730 N N . ASN A 1 96 ? -0.339 3.712 -5.918 1.00 97.19 96 ASN A N 1
ATOM 731 C CA . ASN A 1 96 ? -0.857 5.063 -5.734 1.00 97.19 96 ASN A CA 1
ATOM 732 C C . ASN A 1 96 ? 0.159 6.126 -6.208 1.00 97.19 96 ASN A C 1
ATOM 734 O O . ASN A 1 96 ? 0.162 7.242 -5.684 1.00 97.19 96 ASN A O 1
ATOM 738 N N . SER A 1 97 ? 1.081 5.796 -7.119 1.00 96.25 97 SER A N 1
ATOM 739 C CA . SER A 1 97 ? 2.020 6.787 -7.649 1.00 96.25 97 SER A CA 1
ATOM 740 C C . SER A 1 97 ? 1.284 7.874 -8.427 1.00 96.25 97 SER A C 1
ATOM 742 O O . SER A 1 97 ? 0.346 7.606 -9.174 1.00 96.25 97 SER A O 1
ATOM 744 N N . SER A 1 98 ? 1.723 9.115 -8.232 1.00 92.75 98 SER A N 1
ATOM 745 C CA . SER A 1 98 ? 1.216 10.277 -8.969 1.00 92.75 98 SER A CA 1
ATOM 746 C C . SER A 1 98 ? 2.176 10.727 -10.073 1.00 92.75 98 SER A C 1
ATOM 748 O O . SER A 1 98 ? 1.814 11.586 -10.872 1.00 92.75 98 SER A O 1
ATOM 750 N N . SER A 1 99 ? 3.416 10.222 -10.064 1.00 93.81 99 SER A N 1
ATOM 751 C CA . SER A 1 99 ? 4.516 10.746 -10.891 1.00 93.81 99 SER A CA 1
ATOM 752 C C . SER A 1 99 ? 5.116 9.720 -11.845 1.00 93.81 99 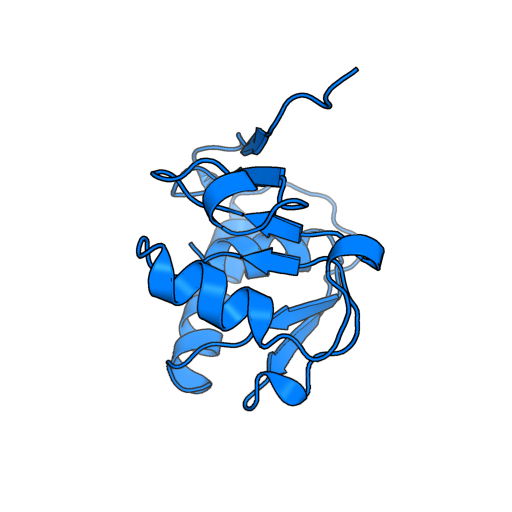SER A C 1
ATOM 754 O O . SER A 1 99 ? 5.791 10.119 -12.790 1.00 93.81 99 SER A O 1
ATOM 756 N N . PHE A 1 100 ? 4.902 8.430 -11.592 1.00 95.44 100 PHE A N 1
ATOM 757 C CA . PHE A 1 100 ? 5.477 7.340 -12.371 1.00 95.44 100 PHE A CA 1
ATOM 758 C C . PHE A 1 100 ? 4.367 6.491 -12.974 1.00 95.44 100 PHE A C 1
ATOM 760 O O . PHE A 1 100 ? 3.340 6.248 -12.333 1.00 95.44 100 PHE A O 1
ATOM 767 N N . ALA A 1 101 ? 4.585 6.023 -14.200 1.00 94.62 101 ALA A N 1
ATOM 768 C CA . ALA A 1 101 ? 3.734 5.005 -14.782 1.00 94.62 101 ALA A CA 1
ATOM 769 C C . ALA A 1 101 ? 3.885 3.699 -13.976 1.00 94.62 101 ALA A C 1
ATOM 771 O O . ALA A 1 101 ? 4.998 3.373 -13.544 1.00 94.62 101 ALA A O 1
ATOM 772 N N . PRO A 1 102 ? 2.802 2.933 -13.752 1.00 95.94 102 PRO A N 1
ATOM 773 C CA . PRO A 1 102 ? 2.868 1.693 -12.983 1.00 95.94 102 PRO A CA 1
ATOM 774 C C . PRO A 1 102 ? 3.952 0.723 -13.469 1.00 95.94 102 PRO A C 1
ATOM 776 O O . PRO A 1 102 ? 4.716 0.200 -12.656 1.00 95.94 102 PRO A O 1
ATOM 779 N N . GLU A 1 103 ? 4.100 0.559 -14.786 1.00 95.50 103 GLU A N 1
ATOM 780 C CA . GLU A 1 103 ? 5.104 -0.322 -15.390 1.00 95.50 103 GLU A CA 1
ATOM 781 C C . GLU A 1 103 ? 6.558 0.083 -15.098 1.00 95.50 103 GLU A C 1
ATOM 783 O O . GLU A 1 103 ? 7.449 -0.765 -15.169 1.00 95.50 103 GLU A O 1
ATOM 788 N N . GLU A 1 104 ? 6.816 1.345 -14.736 1.00 96.50 104 GLU A N 1
ATOM 789 C CA . GLU A 1 104 ? 8.143 1.785 -14.291 1.00 96.50 104 GLU A CA 1
ATOM 790 C C . GLU A 1 104 ? 8.476 1.224 -12.903 1.00 96.50 104 GLU A C 1
ATOM 792 O O . GLU A 1 104 ? 9.641 0.963 -12.602 1.00 96.50 104 GLU A O 1
ATOM 797 N N . ILE A 1 105 ? 7.463 1.027 -12.051 1.00 97.06 105 ILE A N 1
ATOM 798 C CA . ILE A 1 105 ? 7.627 0.467 -10.705 1.00 97.06 105 ILE A CA 1
ATOM 799 C C . ILE A 1 105 ? 7.791 -1.048 -10.792 1.00 97.06 105 ILE A C 1
ATOM 801 O O . ILE A 1 105 ? 8.737 -1.593 -10.216 1.00 97.06 105 ILE A O 1
ATOM 805 N N . HIS A 1 106 ? 6.874 -1.712 -11.500 1.00 96.94 106 HIS A N 1
ATOM 806 C CA . HIS A 1 106 ? 6.897 -3.151 -11.742 1.00 96.94 106 HIS A CA 1
ATOM 807 C C . HIS A 1 106 ? 6.067 -3.505 -12.993 1.00 96.94 106 HIS A C 1
ATOM 809 O O . HIS A 1 106 ? 4.980 -2.951 -13.154 1.00 96.94 106 HIS A O 1
ATOM 815 N N . PRO A 1 107 ? 6.482 -4.470 -13.841 1.00 95.31 107 PRO A N 1
AT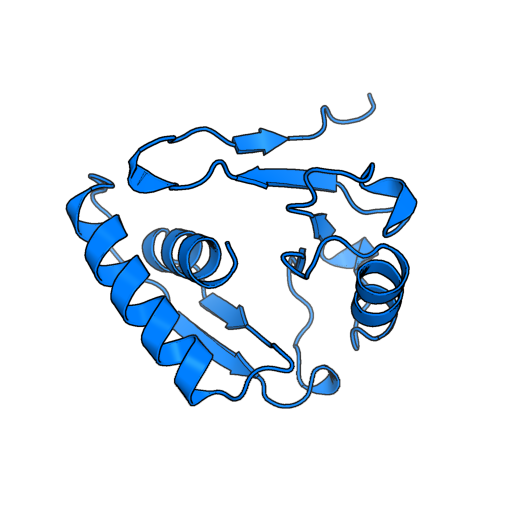OM 816 C CA . PRO A 1 107 ? 5.781 -4.782 -15.094 1.00 95.31 107 PRO A CA 1
ATOM 817 C C . PRO A 1 107 ? 4.300 -5.173 -14.962 1.00 95.31 107 PRO A C 1
ATOM 819 O O . PRO A 1 107 ? 3.546 -4.990 -15.911 1.00 95.31 107 PRO A O 1
ATOM 822 N N . CYS A 1 108 ? 3.890 -5.727 -13.816 1.00 95.12 108 CYS A N 1
ATOM 823 C CA . CYS A 1 108 ? 2.496 -6.108 -13.545 1.00 95.12 108 CYS A CA 1
ATOM 824 C C . CYS A 1 108 ? 1.711 -5.077 -12.719 1.00 95.12 108 CYS A C 1
ATOM 826 O O . CYS A 1 108 ? 0.582 -5.362 -12.327 1.00 95.12 108 CYS A O 1
ATOM 828 N N . ALA A 1 109 ? 2.316 -3.940 -12.361 1.00 96.19 109 ALA A N 1
ATOM 829 C CA . ALA A 1 109 ? 1.628 -2.948 -11.551 1.00 96.19 109 ALA A CA 1
ATOM 830 C C . ALA A 1 109 ? 0.521 -2.258 -12.357 1.00 96.19 109 ALA A C 1
ATOM 832 O O . ALA A 1 109 ? 0.700 -1.924 -13.527 1.00 96.19 109 ALA A O 1
ATOM 833 N N . GLU A 1 110 ? -0.592 -1.973 -11.693 1.00 96.44 110 GLU A N 1
ATOM 834 C CA . GLU A 1 110 ? -1.704 -1.177 -12.212 1.00 96.44 110 GLU A CA 1
ATOM 835 C C . GLU A 1 110 ? -1.901 0.086 -11.364 1.00 96.44 110 GLU A C 1
ATOM 837 O O . GLU A 1 110 ? -1.494 0.144 -10.200 1.00 96.44 110 GLU A O 1
ATOM 842 N N . ALA A 1 111 ? -2.518 1.129 -11.925 1.00 95.50 111 ALA A N 1
ATOM 843 C CA . ALA A 1 111 ? -2.767 2.350 -11.161 1.00 95.50 111 ALA A CA 1
ATOM 844 C C . ALA A 1 111 ? -4.031 2.215 -10.305 1.00 95.50 111 ALA A C 1
ATOM 846 O O . ALA A 1 111 ? -5.096 1.837 -10.794 1.00 95.50 111 ALA A O 1
ATOM 847 N N . LEU A 1 112 ? -3.912 2.611 -9.040 1.00 96.06 112 LEU A N 1
ATOM 848 C CA . LEU A 1 112 ? -5.020 2.894 -8.134 1.00 96.06 112 LEU A CA 1
ATOM 849 C C . LEU A 1 112 ? -4.683 4.180 -7.373 1.00 96.06 112 LEU A C 1
ATOM 851 O O . LEU A 1 112 ? -4.209 4.161 -6.235 1.00 96.06 112 LEU A O 1
ATOM 855 N N . HIS A 1 113 ? -4.887 5.314 -8.035 1.00 95.69 113 HIS A N 1
ATOM 856 C CA . HIS A 1 113 ? -4.471 6.619 -7.546 1.00 95.69 113 HIS A CA 1
ATOM 857 C C . HIS A 1 113 ? -5.622 7.345 -6.836 1.00 95.69 113 HIS A C 1
ATOM 859 O O . HIS A 1 113 ? -6.585 7.823 -7.440 1.00 95.69 113 HIS A O 1
ATOM 865 N N . PHE A 1 114 ? -5.518 7.420 -5.512 1.00 95.94 114 PHE A N 1
ATOM 866 C CA . PHE A 1 114 ? -6.431 8.137 -4.633 1.00 95.94 114 PHE A CA 1
ATOM 867 C C . PHE A 1 114 ? -6.102 9.626 -4.568 1.00 95.94 114 PHE A C 1
ATOM 869 O O . PHE A 1 114 ? -4.952 10.035 -4.393 1.00 95.94 114 PHE A O 1
ATOM 876 N N . PHE A 1 115 ? -7.150 10.445 -4.551 1.00 94.00 115 PHE A N 1
ATOM 877 C CA . PHE A 1 115 ? -7.028 11.886 -4.373 1.00 94.00 115 PHE A CA 1
ATOM 878 C C . PHE A 1 115 ? -7.043 12.269 -2.889 1.00 94.00 115 PHE A C 1
ATOM 880 O O . PHE A 1 115 ? -7.872 11.806 -2.105 1.00 94.00 115 PHE A O 1
ATOM 887 N N . ASN A 1 116 ? -6.133 13.159 -2.489 1.00 91.00 116 ASN A N 1
ATOM 888 C CA . ASN A 1 116 ? -6.038 13.637 -1.111 1.00 91.00 116 ASN A CA 1
ATOM 889 C C . ASN A 1 116 ? -6.902 14.901 -0.889 1.00 91.00 116 ASN A C 1
ATOM 891 O O . ASN A 1 116 ? -6.748 15.866 -1.641 1.00 91.00 116 ASN A O 1
ATOM 895 N N . PRO A 1 117 ? -7.732 14.977 0.167 1.00 90.94 117 PRO A N 1
ATOM 896 C CA . PRO A 1 117 ? -8.100 13.896 1.077 1.00 90.94 117 PRO A CA 1
ATOM 897 C C . PRO A 1 117 ? -9.268 13.052 0.545 1.00 90.94 117 PRO A C 1
ATOM 899 O O . PRO A 1 117 ? -10.219 13.591 -0.030 1.00 90.94 117 PRO A O 1
ATOM 902 N N . ILE A 1 118 ? -9.239 11.743 0.823 1.00 93.25 118 ILE A N 1
ATOM 903 C CA . ILE A 1 118 ? -10.189 10.760 0.261 1.00 93.25 118 ILE A CA 1
ATOM 904 C C . ILE A 1 118 ? -11.646 11.115 0.595 1.00 93.25 118 ILE A C 1
ATOM 906 O O . ILE A 1 118 ? -12.534 11.012 -0.247 1.00 93.25 118 ILE A O 1
ATOM 910 N N . TYR A 1 119 ? -11.914 11.605 1.809 1.00 87.56 119 TYR A N 1
ATOM 911 C CA . TYR A 1 119 ? -13.277 11.969 2.219 1.00 87.56 119 TYR A CA 1
ATOM 912 C C . TYR A 1 119 ? -13.866 13.160 1.447 1.00 87.56 119 TYR A C 1
ATOM 914 O O . TYR A 1 119 ? -15.080 13.349 1.467 1.00 87.56 119 TYR A O 1
ATOM 922 N N . ALA A 1 120 ? -13.027 14.005 0.839 1.00 88.38 120 ALA A N 1
ATOM 923 C CA . ALA A 1 120 ? -13.467 15.168 0.068 1.00 88.38 120 ALA A CA 1
ATOM 924 C C . ALA A 1 120 ? -13.477 14.887 -1.440 1.00 88.38 120 ALA A C 1
ATOM 926 O O . ALA A 1 120 ? -14.217 15.530 -2.184 1.00 88.38 120 ALA A O 1
ATOM 927 N N . ARG A 1 121 ? -12.644 13.946 -1.892 1.00 87.69 121 ARG A N 1
ATOM 928 C CA . ARG A 1 121 ? -12.493 13.544 -3.290 1.00 87.69 121 ARG A CA 1
ATOM 929 C C . ARG A 1 121 ? -12.726 12.039 -3.387 1.00 87.69 121 ARG A C 1
ATOM 931 O O . ARG A 1 121 ? -11.786 11.258 -3.354 1.00 87.69 121 ARG A O 1
ATOM 938 N N . 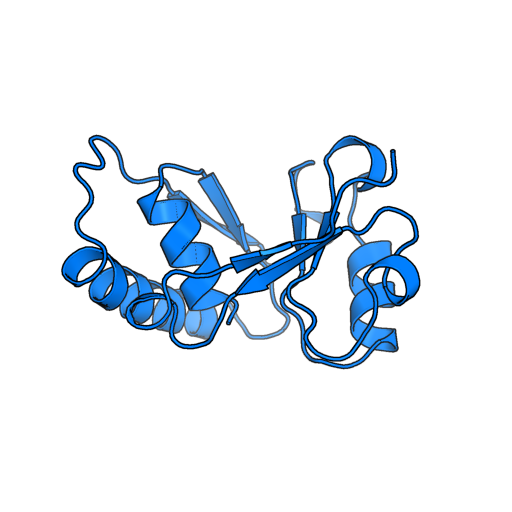GLN A 1 122 ? -13.992 11.648 -3.511 1.00 84.44 122 GLN A N 1
ATOM 939 C CA . GLN A 1 122 ? -14.416 10.248 -3.650 1.00 84.44 122 GLN A CA 1
ATOM 940 C C . GLN A 1 122 ? -14.200 9.731 -5.083 1.00 84.44 122 GLN A C 1
ATOM 942 O O . GLN A 1 122 ? -15.084 9.128 -5.683 1.00 84.44 122 GLN A O 1
ATOM 947 N N . PHE A 1 123 ? -13.028 10.024 -5.639 1.00 88.06 123 PHE A N 1
ATOM 948 C CA . PHE A 1 123 ? -12.588 9.575 -6.948 1.00 88.06 123 PHE A CA 1
ATOM 949 C C . PHE A 1 123 ? -11.316 8.761 -6.767 1.00 88.06 123 PHE A C 1
ATOM 951 O O . PHE A 1 123 ? -10.500 9.053 -5.889 1.00 88.06 123 PHE A O 1
ATOM 958 N N . VAL A 1 124 ? -11.156 7.760 -7.617 1.00 90.94 124 VAL A N 1
ATOM 959 C CA . VAL A 1 124 ? -9.915 7.016 -7.774 1.00 90.94 124 VAL A CA 1
ATOM 960 C C . VAL A 1 124 ? -9.634 6.974 -9.265 1.00 90.94 124 VAL A C 1
ATOM 962 O O . VAL A 1 124 ? -10.541 6.715 -10.055 1.00 90.94 124 VAL A O 1
ATOM 965 N N . GLU A 1 125 ? -8.408 7.295 -9.647 1.00 92.25 125 GLU A N 1
ATOM 966 C CA . GLU A 1 125 ? -7.940 7.133 -11.017 1.00 92.25 125 GLU A CA 1
ATOM 967 C C . GLU A 1 125 ? -7.327 5.740 -11.159 1.00 92.25 125 GLU A C 1
ATOM 969 O O . GLU A 1 125 ? -6.540 5.312 -10.313 1.00 92.25 125 GLU A O 1
ATOM 974 N N . THR A 1 126 ? -7.719 5.020 -12.206 1.00 91.88 126 THR A N 1
ATOM 975 C CA . THR A 1 126 ? -7.257 3.656 -12.465 1.00 91.88 126 THR A CA 1
ATOM 976 C C . THR A 1 126 ? -6.691 3.538 -13.867 1.00 91.88 126 THR A C 1
ATOM 978 O O . THR A 1 126 ? -7.103 4.262 -14.777 1.00 91.88 126 THR A O 1
ATOM 981 N N . THR A 1 127 ? -5.786 2.585 -14.074 1.00 81.88 127 THR A N 1
ATOM 982 C CA . THR A 1 127 ? -5.415 2.176 -15.431 1.00 81.88 127 THR A CA 1
ATOM 983 C C . THR A 1 127 ? -6.632 1.579 -16.135 1.00 81.88 127 THR A C 1
ATOM 985 O O . THR A 1 127 ? -7.416 0.842 -15.537 1.00 81.88 127 THR A O 1
ATOM 988 N N . VAL A 1 128 ? -6.806 1.900 -17.417 1.00 63.44 128 VAL A N 1
ATOM 989 C CA . VAL A 1 128 ? -7.750 1.176 -18.275 1.00 63.44 128 VAL A CA 1
ATOM 990 C C . VAL A 1 128 ? -7.123 -0.191 -18.568 1.00 63.44 128 VAL A C 1
ATOM 992 O O . VAL A 1 128 ? -5.945 -0.212 -18.942 1.00 63.44 128 VAL A O 1
ATOM 995 N N . PRO A 1 129 ? -7.848 -1.316 -18.414 1.00 54.91 129 PRO A N 1
ATOM 996 C CA . PRO A 1 129 ? -7.323 -2.624 -18.788 1.00 54.91 129 PRO A CA 1
ATOM 997 C C . PRO A 1 129 ? -6.828 -2.570 -20.234 1.00 54.91 129 PRO A C 1
ATOM 999 O O . PRO A 1 129 ? -7.545 -2.082 -21.114 1.00 54.91 129 PRO A O 1
ATOM 1002 N N . ARG A 1 130 ? -5.605 -3.042 -20.494 1.00 53.50 130 ARG A N 1
ATOM 1003 C CA . ARG A 1 130 ? -5.169 -3.249 -21.879 1.00 53.50 130 ARG A CA 1
ATOM 1004 C C . ARG A 1 130 ? -6.038 -4.377 -22.448 1.00 53.50 130 ARG A C 1
ATOM 1006 O O . ARG A 1 130 ? -6.016 -5.482 -21.912 1.00 53.50 130 ARG A O 1
ATOM 1013 N N . ALA A 1 131 ? -6.862 -4.028 -23.437 1.00 39.75 131 ALA A N 1
ATOM 1014 C CA . ALA A 1 131 ? -7.724 -4.949 -24.176 1.00 39.75 131 ALA A CA 1
ATOM 1015 C C . ALA A 1 131 ? -6.915 -5.998 -24.949 1.00 39.75 131 ALA A C 1
ATOM 1017 O O . ALA A 1 131 ? -5.773 -5.674 -25.354 1.00 39.75 131 ALA A O 1
#

Sequence (131 aa):
MGPQICATFVLCGFQVSTWSRRGVEQHLGGFEREKKLLSRRLRGDAQEVGGLSVVTDINDFMPSLTVEVLVEDLKIKSSVVGSLPYDVVEVGLLTNSSSFAPEEIHPCAEALHFFNPIYARQFVETTVPRA

Secondary structure (DSSP, 8-state):
-HHHHHHHHHHTT--EEEE-SS-HHHHHHHHHHHHHHHHHHS----SS---EEEESSGGGPPS--EEE---S-HHHHHHHHTT-SS-HHHH-EEE--SSS-HHHH-TTEEEEEEPSSTTT---EEEPPP--

Radius of gyration: 14.57 Å; chains: 1; bounding box: 38×29×41 Å